Protein AF-A0A6N6T7K4-F1 (afdb_monomer_lite)

Foldseek 3Di:
DVVVVVVVVVVVVVVVVVVVVVVVVVVVLVVLLVQLLVVCVVPVGSCVVLVVPVVDQLVSSQVSRQSSCCVNVVDGDPDGPSD

Sequence (83 aa):
MQEHSFLIEMQSLQKALHVKNETDQAHLISQYIESAITEWQRIGTPVHYLDSLVEIPNKKQADIYRAASLRYKQREPKSNPYL

Secondary structure (DSSP, 8-state):
-HHHHHHHHHHHHHHHHHHHHHHHHHHHHHHHHHHHHHHHHHHS-SHHHHHH-TTS-HHHHHHHHHHHHHHHHSS--S--TT-

pLDDT: mean 91.13, std 8.19, range [60.88, 98.0]

Structure (mmCIF, N/CA/C/O backbone):
data_AF-A0A6N6T7K4-F1
#
_entry.id   AF-A0A6N6T7K4-F1
#
loop_
_atom_site.group_PDB
_atom_site.id
_atom_site.type_symbol
_atom_site.label_atom_id
_atom_site.label_alt_id
_atom_site.label_comp_id
_atom_site.label_asym_id
_atom_site.label_entity_id
_atom_site.label_seq_id
_atom_site.pdbx_PDB_ins_code
_atom_site.Cartn_x
_atom_site.Cartn_y
_atom_site.Cartn_z
_atom_site.occupancy
_atom_site.B_iso_or_equiv
_atom_site.auth_seq_id
_atom_site.auth_comp_id
_atom_site.auth_asym_id
_atom_site.auth_atom_id
_atom_site.pdbx_PDB_model_num
ATOM 1 N N . MET A 1 1 ? 27.581 -4.125 -40.892 1.00 60.88 1 MET A N 1
ATOM 2 C CA . MET A 1 1 ? 27.729 -3.145 -39.788 1.00 60.88 1 MET A CA 1
ATOM 3 C C . MET A 1 1 ? 26.391 -2.594 -39.288 1.00 60.88 1 MET A C 1
ATOM 5 O O . MET A 1 1 ? 26.253 -2.486 -38.083 1.00 60.88 1 MET A O 1
ATOM 9 N N . GLN A 1 2 ? 25.397 -2.306 -40.141 1.00 61.75 2 GLN A N 1
ATOM 10 C CA . GLN A 1 2 ? 24.099 -1.751 -39.699 1.00 61.75 2 GLN A CA 1
ATOM 11 C C . GLN A 1 2 ? 23.259 -2.679 -38.794 1.00 61.75 2 GLN A C 1
ATOM 13 O O . GLN A 1 2 ? 22.658 -2.203 -37.838 1.00 61.75 2 GLN A O 1
ATOM 18 N N . GLU A 1 3 ? 23.260 -3.995 -39.024 1.00 62.56 3 GLU A N 1
ATOM 19 C CA . GLU A 1 3 ? 22.441 -4.943 -38.241 1.00 62.56 3 GLU A CA 1
ATOM 20 C C . GLU A 1 3 ? 22.902 -5.088 -36.781 1.00 62.56 3 GLU A C 1
ATOM 22 O O . GLU A 1 3 ? 22.085 -5.179 -35.867 1.00 62.56 3 GLU A O 1
ATOM 27 N N . HIS A 1 4 ? 24.216 -5.047 -36.538 1.00 66.44 4 HIS A N 1
ATOM 28 C CA . HIS A 1 4 ? 24.771 -5.130 -35.185 1.00 66.44 4 HIS A CA 1
ATOM 29 C C . HIS A 1 4 ? 24.478 -3.855 -34.376 1.00 66.44 4 HIS A C 1
ATOM 31 O O . HIS A 1 4 ? 24.220 -3.933 -33.176 1.00 66.44 4 HIS A O 1
ATOM 37 N N . SER A 1 5 ? 24.482 -2.681 -35.016 1.00 73.25 5 SER A N 1
ATOM 38 C CA . SER A 1 5 ? 24.094 -1.419 -34.371 1.00 73.25 5 SER A CA 1
ATOM 39 C C . SER A 1 5 ? 22.602 -1.393 -34.024 1.00 73.25 5 SER A C 1
ATOM 41 O O . SER A 1 5 ? 22.250 -0.987 -32.920 1.00 73.25 5 SER A O 1
ATOM 43 N N . PHE A 1 6 ? 21.744 -1.911 -34.908 1.00 77.94 6 PHE A N 1
ATOM 44 C CA . PHE A 1 6 ? 20.303 -2.020 -34.664 1.00 77.94 6 PHE A CA 1
ATOM 45 C C . PHE A 1 6 ? 19.964 -2.966 -33.499 1.00 77.94 6 PHE A C 1
ATOM 47 O O . PHE A 1 6 ? 19.115 -2.651 -32.669 1.00 77.94 6 PHE A O 1
ATOM 54 N N . LEU A 1 7 ? 20.659 -4.104 -33.382 1.00 79.44 7 LEU A N 1
ATOM 55 C CA . LEU A 1 7 ? 20.472 -5.032 -32.259 1.00 79.44 7 LEU A CA 1
ATOM 56 C C . LEU A 1 7 ? 20.870 -4.416 -30.911 1.00 79.44 7 LEU A C 1
ATOM 58 O O . LEU A 1 7 ? 20.163 -4.612 -29.923 1.00 79.44 7 LEU A O 1
ATOM 62 N N . ILE A 1 8 ? 21.960 -3.642 -30.869 1.00 83.06 8 ILE A N 1
ATOM 63 C CA . ILE A 1 8 ? 22.377 -2.916 -29.658 1.00 83.06 8 ILE A CA 1
ATOM 64 C C . ILE A 1 8 ? 21.314 -1.880 -29.264 1.00 83.06 8 ILE A C 1
ATOM 66 O O . ILE A 1 8 ? 20.983 -1.749 -28.085 1.00 83.06 8 ILE A O 1
ATOM 70 N N . GLU A 1 9 ? 20.761 -1.163 -30.242 1.00 85.62 9 GLU A N 1
ATOM 71 C CA . GLU A 1 9 ? 19.717 -0.162 -30.016 1.00 85.62 9 GLU A CA 1
ATOM 72 C C . GLU A 1 9 ? 18.396 -0.798 -29.544 1.00 85.62 9 GLU A C 1
ATOM 74 O O . GLU A 1 9 ? 17.792 -0.339 -28.578 1.00 85.62 9 GLU A O 1
ATOM 79 N N . MET A 1 10 ? 17.984 -1.926 -30.126 1.00 87.75 10 MET A N 1
ATOM 80 C CA . MET A 1 10 ? 16.823 -2.691 -29.652 1.00 87.75 10 MET A CA 1
ATOM 81 C C . MET A 1 10 ? 17.000 -3.191 -28.211 1.00 87.75 10 MET A C 1
ATOM 83 O O . MET A 1 10 ? 16.085 -3.061 -27.396 1.00 87.75 10 MET A O 1
ATOM 87 N N . GLN A 1 11 ? 18.173 -3.736 -27.873 1.00 87.31 11 GLN A N 1
ATOM 88 C CA . GLN A 1 11 ? 18.461 -4.219 -26.518 1.00 87.31 11 GLN A CA 1
ATOM 89 C C . GLN A 1 11 ? 18.480 -3.081 -25.491 1.00 87.31 11 GLN A C 1
ATOM 91 O O . GLN A 1 11 ? 17.977 -3.245 -24.375 1.00 87.31 11 GLN A O 1
ATOM 96 N N . SER A 1 12 ? 19.028 -1.918 -25.851 1.00 85.50 12 SER A N 1
ATOM 97 C CA . SER A 1 12 ? 19.048 -0.757 -24.959 1.00 85.50 12 SER A CA 1
ATOM 98 C C . SER A 1 12 ? 17.637 -0.208 -24.715 1.00 85.50 12 SER A C 1
ATOM 100 O O . SER A 1 12 ? 17.295 0.082 -23.566 1.00 85.50 12 SER A O 1
ATOM 102 N N . LEU A 1 13 ? 16.784 -0.171 -25.745 1.00 88.38 13 LEU A N 1
ATOM 103 C CA . LEU A 1 13 ? 15.374 0.214 -25.629 1.00 88.38 13 LEU A CA 1
ATOM 104 C C . LEU A 1 13 ? 14.575 -0.759 -24.754 1.00 88.38 13 LEU A C 1
ATOM 106 O O . LEU A 1 13 ? 13.824 -0.322 -23.881 1.00 88.38 13 LEU A O 1
ATOM 110 N N . GLN A 1 14 ? 14.766 -2.069 -24.932 1.00 89.06 14 GLN A N 1
ATOM 111 C CA . GLN A 1 14 ? 14.130 -3.085 -24.085 1.00 89.06 14 GLN A CA 1
ATOM 112 C C . GLN A 1 14 ? 14.540 -2.930 -22.618 1.00 89.06 14 GLN A C 1
ATOM 114 O O . GLN A 1 14 ? 13.689 -2.967 -21.727 1.00 89.06 14 GLN A O 1
ATOM 119 N N . LYS A 1 15 ? 15.830 -2.69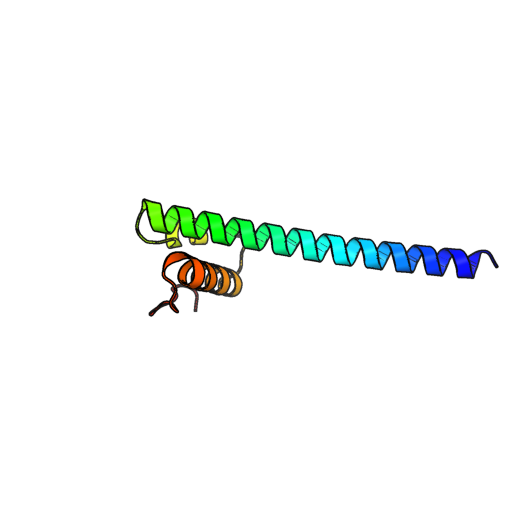1 -22.363 1.00 86.88 15 LYS A N 1
ATOM 120 C CA . LYS A 1 15 ? 16.337 -2.454 -21.009 1.00 86.88 15 LYS A CA 1
ATOM 121 C C . LYS A 1 15 ? 15.744 -1.183 -20.397 1.00 86.88 15 LYS A C 1
ATOM 123 O O . LYS A 1 15 ? 15.324 -1.210 -19.244 1.00 86.88 15 LYS A O 1
ATOM 128 N N . ALA A 1 16 ? 15.668 -0.092 -21.158 1.00 85.25 16 ALA A N 1
ATOM 129 C CA . ALA A 1 16 ? 15.083 1.163 -20.691 1.00 85.25 16 ALA A CA 1
ATOM 130 C C . ALA A 1 16 ? 13.585 1.021 -20.364 1.00 85.25 16 ALA A C 1
ATOM 132 O O . ALA A 1 16 ? 13.134 1.506 -19.327 1.00 85.25 16 ALA A O 1
ATOM 133 N N . LEU A 1 17 ? 12.826 0.313 -21.207 1.00 86.94 17 LEU A N 1
ATOM 134 C CA . LEU A 1 17 ? 11.410 0.019 -20.966 1.00 86.94 17 LEU A CA 1
ATOM 135 C C . LEU A 1 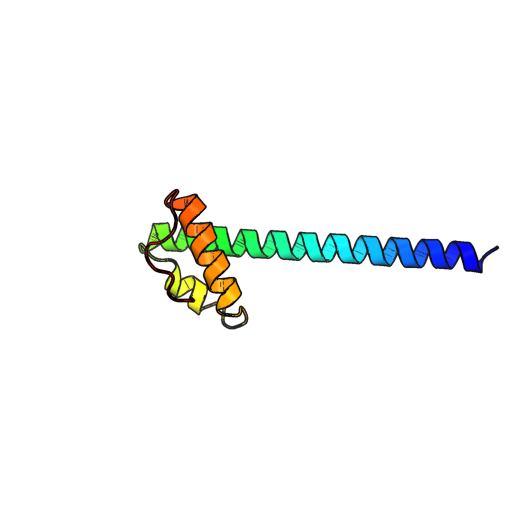17 ? 11.203 -0.828 -19.711 1.00 86.94 17 LEU A C 1
ATOM 137 O O . LEU A 1 17 ? 10.300 -0.545 -18.926 1.00 86.94 17 LEU A O 1
ATOM 141 N N . HIS A 1 18 ? 12.044 -1.842 -19.509 1.00 84.69 18 HIS A N 1
ATOM 142 C CA . HIS A 1 18 ? 11.973 -2.696 -18.330 1.00 84.69 18 HIS A CA 1
ATOM 143 C C . HIS A 1 18 ? 12.215 -1.900 -17.042 1.00 84.69 18 HIS A C 1
ATOM 145 O O . HIS A 1 18 ? 11.363 -1.910 -16.158 1.00 84.69 18 HIS A O 1
ATOM 151 N N . VAL A 1 19 ? 13.304 -1.124 -16.989 1.00 85.25 19 VAL A N 1
ATOM 152 C CA . VAL A 1 19 ? 13.632 -0.267 -15.835 1.00 85.25 19 VAL A CA 1
ATOM 153 C C . VAL A 1 19 ? 12.514 0.737 -15.550 1.00 85.25 19 VAL A C 1
ATOM 155 O O . VAL A 1 19 ? 12.154 0.955 -14.391 1.00 85.25 19 VAL A O 1
ATOM 158 N N . LYS A 1 20 ? 11.932 1.338 -16.596 1.00 85.94 20 LYS A N 1
ATOM 159 C CA . LYS A 1 20 ? 10.807 2.263 -16.438 1.00 85.94 20 LYS A CA 1
ATOM 160 C C . LYS A 1 20 ? 9.592 1.563 -15.828 1.00 85.94 20 LYS A C 1
ATOM 162 O O . LYS A 1 20 ? 9.047 2.064 -14.854 1.00 85.94 20 LYS A O 1
ATOM 167 N N . ASN A 1 21 ? 9.214 0.395 -16.345 1.00 86.25 21 ASN A N 1
ATOM 168 C CA . ASN A 1 21 ? 8.068 -0.355 -15.831 1.00 86.25 21 ASN A CA 1
ATOM 169 C C . ASN A 1 21 ? 8.266 -0.762 -14.361 1.00 86.25 21 ASN A C 1
ATOM 171 O O . ASN A 1 21 ? 7.362 -0.600 -13.549 1.00 86.25 21 ASN A O 1
ATOM 175 N N . GLU A 1 22 ? 9.459 -1.226 -13.985 1.00 84.44 22 GLU A N 1
ATOM 176 C CA . GLU A 1 22 ? 9.772 -1.539 -12.584 1.00 84.44 22 GLU A CA 1
ATOM 177 C C . GLU A 1 22 ? 9.677 -0.306 -11.680 1.00 84.44 22 GLU A C 1
ATOM 179 O O . GLU A 1 22 ? 9.114 -0.378 -10.585 1.00 84.44 22 GLU A O 1
ATOM 184 N N . THR A 1 23 ? 10.177 0.837 -12.154 1.00 87.12 23 THR A N 1
ATOM 185 C CA . THR A 1 23 ? 10.106 2.111 -11.425 1.00 87.12 23 THR A CA 1
ATOM 186 C C . THR A 1 23 ? 8.658 2.564 -11.246 1.00 87.12 23 THR A C 1
ATOM 188 O O . THR A 1 23 ? 8.260 2.925 -10.137 1.00 87.12 23 THR A O 1
ATOM 191 N N . ASP A 1 24 ? 7.854 2.494 -12.307 1.00 88.75 24 ASP A N 1
ATOM 192 C CA . ASP A 1 24 ? 6.441 2.878 -12.289 1.00 88.75 24 ASP A CA 1
ATOM 193 C C . ASP A 1 24 ? 5.643 1.975 -11.330 1.00 88.75 24 ASP A C 1
ATOM 195 O O . ASP A 1 24 ? 4.855 2.464 -10.517 1.00 88.75 24 ASP A O 1
ATOM 199 N N . GLN A 1 25 ? 5.904 0.663 -11.342 1.00 87.94 25 GLN A N 1
ATOM 200 C CA . GLN A 1 25 ? 5.297 -0.290 -10.405 1.00 87.94 25 GLN A CA 1
ATOM 201 C C . GLN A 1 25 ? 5.701 -0.011 -8.952 1.00 87.94 25 GLN A C 1
ATOM 203 O O . GLN A 1 25 ? 4.849 -0.025 -8.061 1.00 87.94 25 GLN A O 1
ATOM 208 N N . ALA A 1 26 ? 6.981 0.269 -8.696 1.00 88.38 26 ALA A N 1
ATOM 209 C CA . ALA A 1 26 ? 7.459 0.606 -7.357 1.00 88.38 26 ALA A CA 1
ATOM 210 C C . ALA A 1 26 ? 6.820 1.904 -6.838 1.00 88.38 26 ALA A C 1
ATOM 212 O O . ALA A 1 26 ? 6.418 1.977 -5.672 1.00 88.38 26 ALA A O 1
ATOM 213 N N . HIS A 1 27 ? 6.674 2.908 -7.707 1.00 92.94 27 HIS A N 1
ATOM 214 C CA . HIS A 1 27 ? 6.002 4.158 -7.370 1.00 92.94 27 HIS A CA 1
ATOM 215 C C . HIS A 1 27 ? 4.527 3.928 -7.023 1.00 92.94 27 HIS A C 1
ATOM 217 O O . HIS A 1 27 ? 4.065 4.398 -5.982 1.00 92.94 27 HIS A O 1
ATOM 223 N N . LEU A 1 28 ? 3.816 3.144 -7.838 1.00 93.19 28 LEU A N 1
ATOM 224 C CA . LEU A 1 28 ? 2.411 2.807 -7.612 1.00 93.19 28 LEU A CA 1
ATOM 225 C C . LEU A 1 28 ? 2.202 2.071 -6.279 1.00 93.19 28 LEU A C 1
ATOM 227 O O . LEU A 1 28 ? 1.334 2.445 -5.492 1.00 93.19 28 LEU A O 1
ATOM 231 N N . ILE A 1 29 ? 3.042 1.076 -5.975 1.00 93.69 2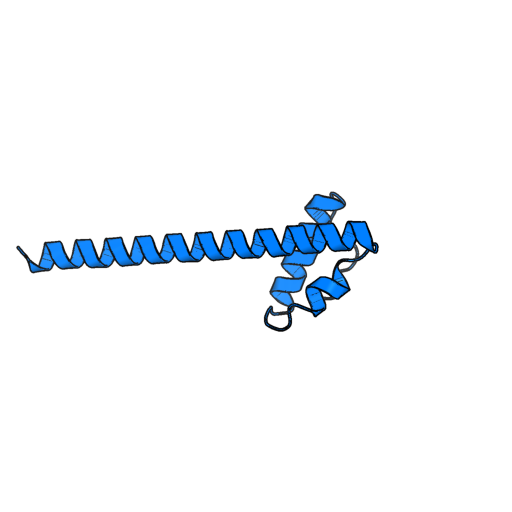9 ILE A N 1
ATOM 232 C CA . ILE A 1 29 ? 2.995 0.367 -4.685 1.00 93.69 29 ILE A CA 1
ATOM 233 C C . ILE A 1 29 ? 3.234 1.341 -3.526 1.00 93.69 29 ILE A C 1
ATOM 235 O O . ILE A 1 29 ? 2.542 1.267 -2.509 1.00 93.69 29 ILE A O 1
ATOM 239 N N . SER A 1 30 ? 4.178 2.276 -3.669 1.00 95.25 30 SER A N 1
ATOM 240 C CA . SER A 1 30 ? 4.412 3.290 -2.640 1.00 95.25 30 SER A CA 1
ATOM 241 C C . SER A 1 30 ? 3.178 4.164 -2.414 1.00 95.25 30 SER A C 1
ATOM 243 O O . SER A 1 30 ? 2.844 4.427 -1.264 1.00 95.25 30 SER A O 1
ATOM 245 N N . GLN A 1 31 ? 2.473 4.573 -3.472 1.00 96.75 31 GLN A N 1
ATOM 246 C CA . GLN A 1 31 ? 1.233 5.345 -3.342 1.00 96.75 31 GLN A CA 1
ATOM 247 C C . GLN A 1 31 ? 0.151 4.564 -2.587 1.00 96.75 31 GLN A C 1
ATOM 249 O O . GLN A 1 31 ? -0.464 5.113 -1.674 1.00 96.75 31 GLN A O 1
ATOM 254 N N . TYR A 1 32 ? -0.029 3.274 -2.894 1.00 97.44 32 TYR A N 1
ATOM 255 C CA . TYR A 1 32 ? -0.978 2.423 -2.169 1.00 97.44 32 TYR A CA 1
ATOM 256 C C . TYR A 1 32 ? -0.650 2.316 -0.678 1.00 97.44 32 TYR A C 1
ATOM 258 O O . TYR A 1 32 ? -1.550 2.365 0.160 1.00 97.44 32 TYR A O 1
ATOM 266 N N . ILE A 1 33 ? 0.635 2.215 -0.330 1.00 97.75 33 ILE A N 1
ATOM 267 C CA . ILE A 1 33 ? 1.076 2.196 1.069 1.00 97.75 33 ILE A CA 1
ATOM 268 C C . ILE A 1 33 ? 0.736 3.523 1.760 1.00 97.75 33 ILE A C 1
ATOM 270 O O . ILE A 1 33 ? 0.172 3.503 2.852 1.00 97.75 33 ILE A O 1
ATOM 274 N N . GLU A 1 34 ? 1.022 4.669 1.138 1.00 98.00 34 GLU A N 1
ATOM 275 C CA . GLU A 1 34 ? 0.733 5.983 1.735 1.00 98.00 34 GLU A CA 1
ATOM 276 C C . GLU A 1 34 ? -0.777 6.242 1.888 1.00 98.00 34 GLU A C 1
ATOM 278 O O . GLU A 1 34 ? -1.227 6.763 2.914 1.00 98.00 34 GLU A O 1
ATOM 283 N N . SER A 1 35 ? -1.593 5.816 0.918 1.00 97.88 35 SER A N 1
ATOM 284 C CA . SER A 1 35 ? -3.055 5.870 1.036 1.00 97.88 35 SER A CA 1
ATOM 285 C C . SER A 1 35 ? -3.576 4.957 2.150 1.00 97.88 35 SER A C 1
ATOM 287 O O . SER A 1 35 ? -4.409 5.386 2.949 1.00 97.88 35 SER A O 1
ATOM 289 N N . ALA A 1 36 ? -3.033 3.742 2.282 1.00 97.56 36 ALA A N 1
ATOM 290 C CA . ALA A 1 36 ? -3.366 2.847 3.386 1.00 97.56 36 ALA A CA 1
ATOM 291 C C . ALA A 1 36 ? -2.993 3.461 4.747 1.00 97.56 36 ALA A C 1
ATOM 293 O O . ALA A 1 36 ? -3.793 3.408 5.677 1.00 97.56 36 ALA A O 1
ATOM 294 N N . ILE A 1 37 ? -1.820 4.093 4.873 1.00 97.88 37 ILE A N 1
ATOM 295 C CA . ILE A 1 37 ? -1.409 4.802 6.099 1.00 97.88 37 ILE A CA 1
ATOM 296 C C . ILE A 1 37 ? -2.379 5.942 6.420 1.00 97.88 37 ILE A C 1
ATOM 298 O O . ILE A 1 37 ? -2.803 6.073 7.569 1.00 97.88 37 ILE A O 1
ATOM 302 N N . THR A 1 38 ? -2.755 6.734 5.415 1.00 97.81 38 THR A N 1
ATOM 303 C CA . THR A 1 38 ? -3.705 7.846 5.568 1.00 97.81 38 THR A CA 1
ATOM 304 C C . THR A 1 38 ? -5.050 7.350 6.096 1.00 97.81 38 THR A C 1
ATOM 306 O O . THR A 1 38 ? -5.587 7.894 7.061 1.00 97.81 38 THR A O 1
ATOM 309 N N . GLU A 1 39 ? -5.573 6.262 5.531 1.00 96.94 39 GLU A N 1
ATOM 310 C CA . GLU A 1 39 ? -6.823 5.659 5.993 1.00 96.94 39 GLU A CA 1
ATOM 311 C C . GLU A 1 39 ? -6.684 5.097 7.419 1.00 96.94 39 GLU A C 1
ATOM 313 O O . GLU A 1 39 ? -7.559 5.280 8.271 1.00 96.94 39 GLU A O 1
ATOM 318 N N . TRP A 1 40 ? -5.526 4.510 7.733 1.00 95.88 40 TRP A N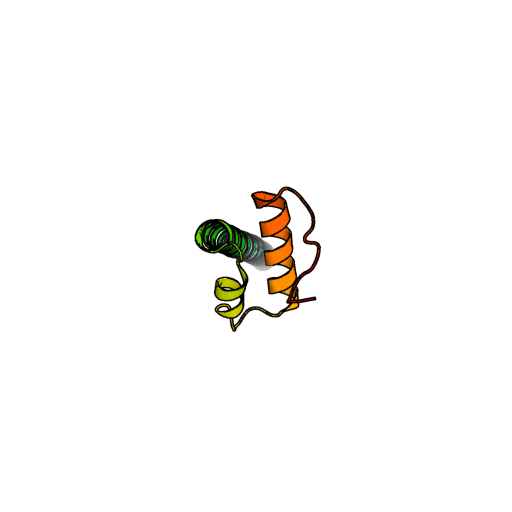 1
ATOM 319 C CA . TRP A 1 40 ? -5.197 4.053 9.081 1.00 95.88 40 TRP A CA 1
ATOM 320 C C . TRP A 1 40 ? -5.219 5.186 10.110 1.00 95.88 40 TRP A C 1
ATOM 322 O O . TRP A 1 40 ? -5.666 4.979 11.239 1.0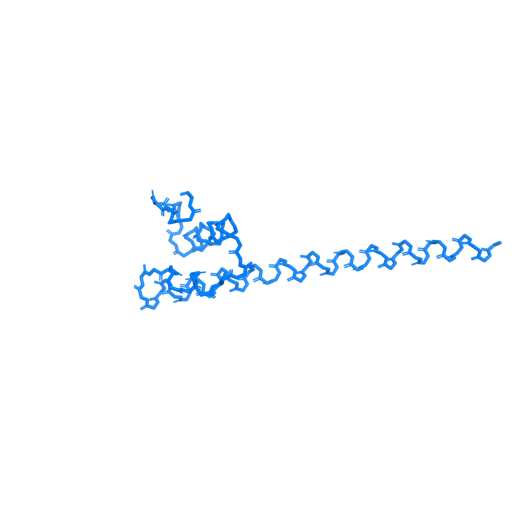0 95.88 40 TRP A O 1
ATOM 332 N N . GLN A 1 41 ? -4.737 6.371 9.737 1.00 95.19 41 GLN A N 1
ATOM 333 C CA . GLN A 1 41 ? -4.771 7.569 10.576 1.00 95.19 41 GLN A CA 1
ATOM 334 C C . GLN A 1 41 ? -6.192 8.126 10.717 1.00 95.19 41 GLN A C 1
ATOM 336 O O . GLN A 1 41 ? -6.554 8.593 11.795 1.00 95.19 41 GLN A O 1
ATOM 341 N N . ARG A 1 42 ? -6.999 8.050 9.652 1.00 96.50 42 ARG A N 1
ATOM 342 C CA . ARG A 1 42 ? -8.363 8.592 9.603 1.00 96.50 42 ARG A CA 1
ATOM 343 C C . ARG A 1 42 ? -9.362 7.778 10.424 1.00 96.50 42 ARG A C 1
ATOM 345 O O . ARG A 1 42 ? -10.143 8.358 11.172 1.00 96.50 42 A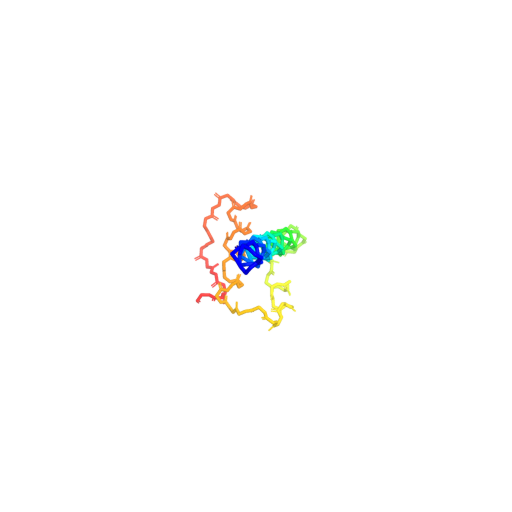RG A O 1
ATOM 352 N N . ILE A 1 43 ? -9.363 6.453 10.263 1.00 95.62 43 ILE A N 1
ATOM 353 C CA . ILE A 1 43 ? -10.394 5.563 10.836 1.00 95.62 43 ILE A CA 1
ATOM 354 C C . ILE A 1 43 ? -9.829 4.395 11.651 1.00 95.62 43 ILE A C 1
ATOM 356 O O . ILE A 1 43 ? -10.583 3.553 12.133 1.00 95.62 43 ILE A O 1
ATOM 360 N N . GLY A 1 44 ? -8.508 4.313 11.822 1.00 94.19 44 GLY A N 1
ATOM 361 C CA . GLY A 1 44 ? -7.868 3.274 12.633 1.00 94.19 44 GLY A CA 1
ATOM 362 C C . GLY A 1 44 ? -7.613 1.949 11.908 1.00 94.19 44 GLY A C 1
ATOM 363 O O . GLY A 1 44 ? -6.996 1.057 12.495 1.00 94.19 44 GLY A O 1
ATOM 364 N N . THR A 1 45 ? -8.012 1.820 10.639 1.00 94.62 45 THR A N 1
ATOM 365 C CA . THR A 1 45 ? -7.785 0.625 9.811 1.00 94.62 45 THR A CA 1
ATOM 366 C C . THR A 1 45 ? -7.709 0.972 8.317 1.00 94.62 45 THR A C 1
ATOM 368 O O . THR A 1 45 ? -8.503 1.791 7.864 1.00 94.62 45 THR A O 1
ATOM 371 N N . PRO A 1 46 ? -6.809 0.355 7.528 1.00 96.25 46 PRO A N 1
ATOM 372 C CA . PRO A 1 46 ? -6.697 0.587 6.088 1.00 96.25 46 PRO A CA 1
ATOM 373 C C . PRO A 1 46 ? -7.596 -0.341 5.254 1.00 96.25 46 PRO A C 1
ATOM 375 O O . PRO A 1 46 ? -7.591 -0.242 4.032 1.00 96.25 46 PRO A O 1
ATOM 378 N N . VAL A 1 47 ? -8.328 -1.264 5.893 1.00 96.19 47 VAL A N 1
ATOM 379 C CA . VAL A 1 47 ? -9.066 -2.349 5.216 1.00 96.19 47 VAL A CA 1
ATOM 380 C C . VAL A 1 47 ? -10.047 -1.809 4.179 1.00 96.19 47 VAL A C 1
ATOM 382 O O . VAL A 1 47 ? -10.023 -2.248 3.043 1.00 96.19 47 VAL A O 1
ATOM 385 N N . HIS A 1 48 ? -10.819 -0.773 4.516 1.00 95.56 48 HIS A N 1
ATOM 386 C CA . HIS A 1 48 ? -11.769 -0.161 3.578 1.00 95.56 48 HIS A CA 1
ATOM 387 C C . HIS A 1 48 ? -11.102 0.344 2.293 1.00 95.56 48 HIS A C 1
ATOM 389 O O . HIS A 1 48 ? -11.646 0.185 1.203 1.00 95.56 48 HIS A O 1
ATOM 395 N N . TYR A 1 49 ? -9.918 0.946 2.418 1.00 97.12 49 TYR A N 1
ATOM 396 C CA . TYR A 1 49 ? -9.156 1.397 1.262 1.00 97.12 49 TYR A CA 1
ATOM 397 C C . TYR A 1 49 ? -8.623 0.208 0.455 1.00 97.12 49 TYR A C 1
ATOM 399 O O . TYR A 1 49 ? -8.780 0.176 -0.762 1.00 97.12 49 TYR A O 1
ATOM 407 N N . LEU A 1 50 ? -8.030 -0.788 1.111 1.00 96.69 50 LEU A N 1
ATOM 408 C CA . LEU A 1 50 ? -7.462 -1.948 0.422 1.00 96.69 50 LEU A CA 1
ATOM 409 C C . LEU A 1 50 ? -8.532 -2.806 -0.264 1.00 96.69 50 LEU A C 1
ATOM 411 O O . LEU A 1 50 ? -8.313 -3.238 -1.391 1.00 96.69 50 LEU A O 1
ATOM 415 N N . ASP A 1 51 ? -9.707 -2.958 0.344 1.00 96.56 51 ASP A N 1
ATOM 416 C CA . ASP A 1 51 ? -10.855 -3.657 -0.245 1.00 96.56 51 ASP A CA 1
ATOM 417 C C . ASP A 1 51 ? -11.397 -2.927 -1.486 1.00 96.56 51 ASP A C 1
ATOM 419 O O . ASP A 1 51 ? -11.959 -3.555 -2.382 1.00 96.56 51 ASP A O 1
ATOM 423 N N . SER A 1 52 ? -11.191 -1.606 -1.583 1.00 96.12 52 SER A N 1
ATOM 424 C CA . SER A 1 52 ? -11.537 -0.835 -2.786 1.00 96.12 52 SER A CA 1
ATOM 425 C C . SER A 1 52 ? -10.598 -1.106 -3.970 1.00 96.12 52 SER A C 1
ATOM 427 O O . SER A 1 52 ? -10.963 -0.852 -5.118 1.00 96.12 52 SER A O 1
ATOM 429 N N . LEU A 1 53 ? -9.410 -1.671 -3.721 1.00 94.00 53 LEU A N 1
ATOM 430 C CA . LEU A 1 53 ? -8.435 -2.046 -4.748 1.00 94.00 53 LEU A CA 1
ATOM 431 C C . LEU A 1 53 ? -8.764 -3.430 -5.333 1.00 94.00 53 LEU A C 1
ATOM 433 O O . LEU A 1 53 ? -7.979 -4.370 -5.207 1.00 94.00 53 LEU A O 1
ATOM 437 N N . VAL A 1 54 ? -9.925 -3.547 -5.983 1.00 91.75 54 VAL A N 1
ATOM 438 C CA . VAL A 1 54 ? -10.488 -4.819 -6.484 1.00 91.75 54 VAL A CA 1
ATOM 439 C C . VAL A 1 54 ? -9.603 -5.552 -7.500 1.00 91.75 54 VAL A C 1
ATOM 441 O O . VAL A 1 54 ? -9.703 -6.766 -7.650 1.00 91.75 54 VAL A O 1
ATOM 444 N N . GLU A 1 55 ? -8.721 -4.832 -8.192 1.00 92.31 55 GLU A N 1
ATOM 445 C CA . GLU A 1 55 ? -7.800 -5.395 -9.189 1.00 92.31 55 GLU A CA 1
ATOM 446 C C . GLU A 1 55 ? -6.498 -5.929 -8.569 1.00 92.31 55 GLU A C 1
ATOM 448 O O . GLU A 1 55 ? -5.702 -6.593 -9.239 1.00 92.31 55 GLU A O 1
ATOM 453 N N . ILE A 1 56 ? -6.251 -5.639 -7.288 1.00 92.88 56 ILE A N 1
ATOM 454 C CA . ILE A 1 56 ? -5.024 -6.020 -6.594 1.00 92.88 56 ILE A CA 1
ATOM 455 C C . ILE A 1 56 ? -5.253 -7.351 -5.864 1.00 92.88 56 ILE A C 1
ATOM 457 O O . ILE A 1 56 ? -6.103 -7.424 -4.981 1.00 92.88 56 ILE A O 1
ATOM 461 N N . PRO A 1 57 ? -4.478 -8.411 -6.162 1.00 94.81 57 PRO A N 1
ATOM 462 C CA . PRO A 1 57 ? -4.636 -9.699 -5.491 1.00 94.81 57 PRO A CA 1
ATOM 463 C C . PRO A 1 57 ? -4.414 -9.609 -3.976 1.00 94.81 57 PRO A C 1
ATOM 465 O O . PRO A 1 57 ? -3.511 -8.890 -3.539 1.00 94.81 57 PRO A O 1
ATOM 468 N N . ASN A 1 58 ? -5.112 -10.447 -3.198 1.00 95.00 58 ASN A N 1
ATOM 469 C CA . ASN A 1 58 ? -4.986 -10.506 -1.731 1.00 95.00 58 ASN A CA 1
ATOM 470 C C . ASN A 1 58 ? -3.533 -10.584 -1.253 1.00 95.00 58 ASN A C 1
ATOM 472 O O . ASN A 1 58 ? -3.162 -9.908 -0.304 1.00 95.00 58 ASN A O 1
ATOM 476 N N . LYS A 1 59 ? -2.664 -11.328 -1.951 1.00 95.19 59 LYS A N 1
ATOM 477 C CA . LYS A 1 59 ? -1.232 -11.386 -1.613 1.00 95.19 59 LYS A CA 1
ATOM 478 C C . LYS A 1 59 ? -0.569 -10.000 -1.626 1.00 95.19 59 LYS A C 1
ATOM 480 O O . LYS A 1 59 ? 0.169 -9.665 -0.709 1.00 95.19 59 LYS A O 1
ATOM 485 N N . LYS A 1 60 ? -0.850 -9.177 -2.641 1.00 95.19 60 LYS A N 1
ATOM 486 C CA . LYS A 1 60 ? -0.324 -7.806 -2.720 1.00 95.19 60 LYS A CA 1
ATOM 487 C C . LYS A 1 60 ? -1.005 -6.887 -1.706 1.00 95.19 60 LYS A C 1
ATOM 489 O O . LYS A 1 60 ? -0.331 -6.048 -1.118 1.00 95.19 60 LYS A O 1
ATOM 494 N N . GLN A 1 61 ? -2.306 -7.055 -1.465 1.00 96.38 61 GLN A N 1
ATOM 495 C CA . GLN A 1 61 ? -3.007 -6.322 -0.403 1.00 96.38 61 GLN A CA 1
ATOM 496 C C . GLN A 1 61 ? -2.403 -6.633 0.978 1.00 96.38 61 GLN A C 1
ATOM 498 O O . GLN A 1 61 ? -2.168 -5.714 1.760 1.00 96.38 61 GLN A O 1
ATOM 503 N N . ALA A 1 62 ? -2.046 -7.896 1.242 1.00 97.25 62 ALA A N 1
ATOM 504 C CA . ALA A 1 62 ? -1.342 -8.320 2.449 1.00 97.25 62 ALA A CA 1
ATOM 505 C C . ALA A 1 62 ? 0.020 -7.628 2.591 1.00 97.25 62 ALA A C 1
ATOM 507 O O . ALA A 1 62 ? 0.334 -7.123 3.673 1.00 97.25 62 ALA A O 1
ATOM 508 N N . ASP A 1 63 ? 0.806 -7.568 1.513 1.00 96.69 63 ASP A N 1
ATOM 509 C CA . ASP A 1 63 ? 2.108 -6.894 1.503 1.00 96.69 63 ASP A CA 1
ATOM 510 C C . ASP A 1 63 ? 1.966 -5.385 1.770 1.00 96.69 63 ASP A C 1
ATOM 512 O O . ASP A 1 63 ? 2.700 -4.832 2.594 1.00 96.69 63 ASP A O 1
ATOM 516 N N . ILE A 1 64 ? 0.981 -4.725 1.146 1.00 97.00 64 ILE A N 1
ATOM 517 C CA . ILE A 1 64 ? 0.687 -3.299 1.367 1.00 97.00 64 ILE A CA 1
ATOM 518 C C . ILE A 1 64 ? 0.249 -3.061 2.816 1.00 97.00 64 ILE A C 1
ATOM 520 O O . ILE A 1 64 ? 0.775 -2.162 3.473 1.00 97.00 64 ILE A O 1
ATOM 524 N N . TYR A 1 65 ? -0.660 -3.886 3.346 1.00 97.69 65 TYR A N 1
ATOM 525 C CA . TYR A 1 65 ? -1.126 -3.802 4.732 1.00 97.69 65 TYR A CA 1
ATOM 526 C C . TYR A 1 65 ? 0.038 -3.926 5.722 1.00 97.69 65 TYR A C 1
ATOM 528 O O . TYR A 1 65 ? 0.180 -3.117 6.644 1.00 97.69 65 TYR A O 1
ATOM 536 N N . ARG A 1 66 ? 0.912 -4.916 5.511 1.00 97.25 66 ARG A N 1
ATOM 537 C CA . ARG A 1 66 ? 2.103 -5.136 6.334 1.00 97.25 66 ARG A CA 1
ATOM 538 C C . ARG A 1 66 ? 3.064 -3.951 6.256 1.00 97.25 66 ARG A C 1
ATOM 540 O O . ARG A 1 66 ? 3.481 -3.444 7.296 1.00 97.25 66 ARG A O 1
ATOM 547 N N . ALA A 1 67 ? 3.378 -3.479 5.050 1.00 97.50 67 ALA A N 1
ATOM 548 C CA . ALA A 1 67 ? 4.278 -2.348 4.841 1.00 97.50 67 ALA A CA 1
ATOM 549 C C . ALA A 1 67 ? 3.741 -1.059 5.482 1.00 97.50 67 ALA A C 1
ATOM 551 O O . ALA A 1 67 ? 4.484 -0.355 6.169 1.00 97.50 67 ALA A O 1
ATOM 552 N N . ALA A 1 68 ? 2.444 -0.783 5.333 1.00 97.19 68 ALA A N 1
ATOM 553 C CA . ALA A 1 68 ? 1.784 0.337 5.991 1.00 97.19 68 ALA A CA 1
ATOM 554 C C . ALA A 1 68 ? 1.842 0.207 7.525 1.00 97.19 68 ALA A C 1
ATOM 556 O O . ALA A 1 68 ? 2.120 1.191 8.211 1.00 97.19 68 ALA A O 1
ATOM 557 N N . SER A 1 69 ? 1.674 -1.002 8.075 1.00 96.50 69 SER A N 1
ATOM 558 C CA . SER A 1 69 ? 1.793 -1.248 9.520 1.00 96.50 69 SER A CA 1
ATOM 559 C C . SER A 1 69 ? 3.210 -0.986 10.030 1.00 96.50 69 SER A C 1
ATOM 561 O O . SER A 1 69 ? 3.392 -0.284 11.024 1.00 96.50 69 SER A O 1
ATOM 563 N N . LEU A 1 70 ? 4.225 -1.467 9.311 1.00 97.00 70 LEU A N 1
ATOM 564 C CA . LEU A 1 70 ? 5.627 -1.236 9.653 1.00 97.00 70 LEU A CA 1
ATOM 565 C C . LEU A 1 70 ? 6.000 0.250 9.580 1.00 97.00 70 LEU A C 1
ATOM 567 O O . LEU A 1 70 ? 6.708 0.732 10.456 1.00 97.00 70 LEU A O 1
ATOM 571 N N . ARG A 1 71 ? 5.497 1.005 8.597 1.00 96.06 71 ARG A N 1
ATOM 572 C CA . ARG A 1 71 ? 5.773 2.450 8.491 1.00 96.06 71 ARG A CA 1
ATOM 573 C C . ARG A 1 71 ? 5.029 3.277 9.540 1.00 96.06 71 ARG A C 1
ATOM 575 O O . ARG A 1 71 ? 5.625 4.146 10.166 1.00 96.06 71 ARG A O 1
ATOM 582 N N . TYR A 1 72 ? 3.739 3.011 9.750 1.00 95.88 72 TYR A N 1
ATOM 583 C CA . TYR A 1 72 ? 2.899 3.827 10.632 1.00 95.88 72 TYR A CA 1
ATOM 584 C C . TYR A 1 72 ? 2.955 3.390 12.100 1.00 95.88 72 TYR A C 1
ATOM 586 O O . TYR A 1 72 ? 3.046 4.223 13.000 1.00 95.88 72 TYR A O 1
ATOM 594 N N . LYS A 1 73 ? 2.884 2.081 12.362 1.00 93.25 73 LYS A N 1
ATOM 595 C CA . LYS A 1 73 ? 2.871 1.501 13.714 1.00 93.25 73 LYS A CA 1
ATOM 596 C C . LYS A 1 73 ? 4.241 0.987 14.166 1.00 93.25 73 LYS A C 1
ATOM 598 O O . LYS A 1 73 ? 4.347 0.597 15.327 1.00 93.25 73 LYS A O 1
ATOM 603 N N . GLN A 1 74 ? 5.252 0.971 13.288 1.00 95.50 74 GLN A N 1
ATOM 604 C CA . GLN A 1 74 ? 6.627 0.531 13.590 1.00 95.50 74 GLN A CA 1
ATOM 605 C C . GLN A 1 74 ? 6.721 -0.913 14.104 1.00 95.50 74 GLN A C 1
ATOM 607 O O . GLN A 1 74 ? 7.630 -1.269 14.850 1.00 95.50 74 GLN A O 1
ATOM 612 N N . ARG A 1 75 ? 5.759 -1.760 13.725 1.00 95.00 75 ARG A N 1
ATOM 613 C CA . ARG A 1 75 ? 5.700 -3.166 14.132 1.00 95.00 75 ARG A CA 1
ATOM 614 C C . ARG A 1 75 ? 4.961 -4.007 13.105 1.00 95.00 75 ARG A C 1
ATOM 616 O O . ARG A 1 75 ? 4.121 -3.490 12.373 1.00 95.00 75 ARG A O 1
ATOM 623 N N . GLU A 1 76 ? 5.243 -5.305 13.106 1.00 94.81 76 GLU A N 1
ATOM 624 C CA . GLU A 1 76 ? 4.454 -6.277 12.350 1.00 94.81 76 GLU A CA 1
ATOM 625 C C . GLU A 1 76 ? 3.001 -6.297 12.859 1.00 94.81 76 GLU A C 1
ATOM 627 O O . GLU A 1 76 ? 2.761 -6.203 14.075 1.00 94.81 76 GLU A O 1
ATOM 632 N N . PRO A 1 77 ? 2.008 -6.408 11.962 1.00 92.81 77 PRO A N 1
ATOM 633 C CA . PRO A 1 77 ? 0.625 -6.515 12.377 1.00 92.81 77 PRO A CA 1
ATOM 634 C C . PRO A 1 77 ? 0.379 -7.864 13.061 1.00 92.81 77 PRO A C 1
ATOM 636 O O . PRO A 1 77 ? 0.824 -8.908 12.595 1.00 92.81 77 PRO A O 1
ATOM 639 N N . LYS A 1 78 ? -0.382 -7.851 14.163 1.00 91.44 78 LYS A N 1
ATOM 640 C CA . LYS A 1 78 ? -0.774 -9.085 14.871 1.00 91.44 78 LYS A CA 1
ATOM 641 C C . LYS A 1 78 ? -1.669 -9.990 14.020 1.00 91.44 78 LYS A C 1
ATOM 643 O O . LYS A 1 78 ? -1.637 -11.202 14.185 1.00 91.44 78 LYS A O 1
ATOM 648 N N . SER A 1 79 ? -2.475 -9.391 13.147 1.00 92.88 79 SER A N 1
ATOM 649 C CA . SER A 1 79 ? -3.268 -10.079 12.133 1.00 92.88 79 SER A CA 1
ATOM 650 C C . SER A 1 79 ? -3.274 -9.264 10.842 1.00 92.88 79 SER A C 1
ATOM 652 O O . SER A 1 79 ? -3.276 -8.028 10.871 1.00 92.88 79 SER A O 1
ATOM 654 N N . ASN A 1 80 ? -3.270 -9.968 9.713 1.00 93.00 80 ASN A N 1
ATOM 655 C CA . ASN A 1 80 ? -3.413 -9.398 8.382 1.00 93.00 80 ASN A CA 1
ATOM 656 C C . ASN A 1 80 ? -4.663 -10.023 7.742 1.00 93.00 80 ASN A C 1
ATOM 658 O O . ASN A 1 80 ? -4.657 -11.235 7.544 1.00 93.00 80 ASN A O 1
ATOM 662 N N . PRO A 1 81 ? -5.723 -9.249 7.450 1.00 94.00 81 PRO A N 1
ATOM 663 C CA . PRO A 1 81 ? -6.973 -9.780 6.893 1.00 94.00 81 PRO A CA 1
ATOM 664 C C . PRO A 1 81 ? -6.837 -10.474 5.530 1.00 94.00 81 PRO A C 1
ATOM 666 O O . PRO A 1 81 ? -7.771 -11.138 5.095 1.00 94.00 81 PRO A O 1
ATOM 669 N N . TYR A 1 82 ? -5.696 -10.303 4.858 1.00 94.38 82 TYR A N 1
ATOM 670 C CA . TYR A 1 82 ? -5.450 -10.773 3.496 1.00 94.38 82 TYR A CA 1
ATOM 671 C C . TYR A 1 82 ? -4.492 -11.981 3.418 1.00 94.38 82 TYR A C 1
ATOM 673 O O . TYR A 1 82 ? -4.145 -12.396 2.309 1.00 94.38 82 TYR A O 1
ATOM 681 N N . LEU A 1 83 ? -4.036 -12.506 4.568 1.00 86.56 83 LEU A N 1
ATOM 682 C CA . LEU A 1 83 ? -3.181 -13.701 4.686 1.00 86.56 83 LEU A CA 1
ATOM 683 C C . LEU A 1 83 ? -3.980 -14.965 5.011 1.00 86.56 83 LEU A C 1
ATOM 685 O O . LEU A 1 83 ? -4.957 -14.864 5.784 1.00 86.56 83 LEU A O 1
#

Radius of gyration: 18.73 Å; chains: 1; bounding box: 40×22×55 Å